Protein AF-A0A2G5BDB0-F1 (afdb_monomer_lite)

Secondary structure (DSSP, 8-state):
-BTTTTB--TT--EEETTTTEEE-TTTHHHHHHHHHHHHHHHHHHHHHHHHH-

InterPro domains:
  IPR001594 Palmitoyltransferase, DHHC domain [PF01529] (1-52)
  IPR039859 Palmitoyltransferase PFA4/ZDHHC16/ZDHHC20/ERF2-like [PTHR22883] (1-52)

Organism: Coemansia reversa (strain ATCC 12441 / NRRL 1564) (NCBI:txid763665)

Foldseek 3Di:
DAPVVPDDDEQWDYQDPVVNGTDGDVCVVVVVVVVVVVVVVVVVVVVVVVVVD

Sequence (53 aa):
HCKLCNICVSGYSHHCRFLCSCIGARNYRMFFAFVLLAQMYTLLTLACCIYVV

pLDDT: mean 96.66, std 3.52, range [73.12, 98.62]

Structure (mmCIF, N/CA/C/O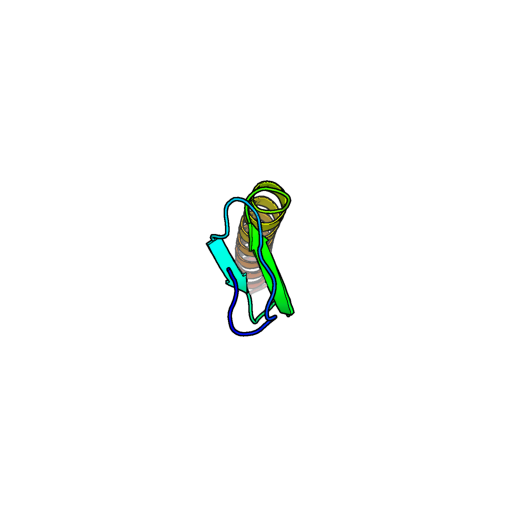 backbone):
data_AF-A0A2G5BDB0-F1
#
_entry.id   AF-A0A2G5BDB0-F1
#
loop_
_atom_site.group_PDB
_atom_site.id
_atom_site.type_symbol
_atom_site.label_atom_id
_atom_site.label_alt_id
_atom_site.label_comp_id
_atom_site.label_asym_id
_atom_site.label_entity_id
_atom_site.label_seq_id
_atom_site.pdbx_PDB_ins_code
_atom_site.Cartn_x
_atom_site.Cartn_y
_atom_site.Cartn_z
_atom_site.occupancy
_atom_site.B_iso_or_equiv
_atom_site.auth_seq_id
_atom_site.auth_comp_id
_atom_site.auth_asym_id
_atom_site.auth_atom_id
_atom_site.pdbx_PDB_model_num
ATOM 1 N N . HIS A 1 1 ? -12.507 -0.283 13.636 1.00 95.19 1 HIS A N 1
ATOM 2 C CA . HIS A 1 1 ? -13.302 -1.528 13.572 1.00 95.19 1 HIS A CA 1
ATOM 3 C C . HIS A 1 1 ? -13.626 -1.820 12.111 1.00 95.19 1 HIS A C 1
ATOM 5 O O . HIS A 1 1 ? -14.050 -0.904 11.414 1.00 95.19 1 HIS A O 1
ATOM 11 N N . CYS A 1 2 ? -13.381 -3.040 11.631 1.00 97.12 2 CYS A N 1
ATOM 12 C CA . CYS A 1 2 ? -13.710 -3.442 10.263 1.00 97.12 2 CYS A CA 1
ATOM 13 C C . CYS A 1 2 ? -15.077 -4.136 10.237 1.00 97.12 2 CYS A C 1
ATOM 15 O O . CYS A 1 2 ? -15.217 -5.199 10.833 1.00 97.12 2 CYS A O 1
ATOM 17 N N . LYS A 1 3 ? -16.050 -3.570 9.508 1.00 96.00 3 LYS A N 1
ATOM 18 C CA . LYS A 1 3 ? -17.406 -4.138 9.396 1.00 96.00 3 LYS A CA 1
ATOM 19 C C . LYS A 1 3 ? -17.440 -5.456 8.613 1.00 96.00 3 LYS A C 1
ATOM 21 O O . LYS A 1 3 ? -18.181 -6.351 8.984 1.00 96.00 3 LYS A O 1
ATOM 26 N N . LEU A 1 4 ? -16.626 -5.585 7.558 1.00 96.31 4 LEU A N 1
ATOM 27 C CA . LEU A 1 4 ? -16.584 -6.793 6.719 1.00 96.31 4 LEU A CA 1
ATOM 28 C C . LEU A 1 4 ? -16.078 -8.014 7.489 1.00 96.31 4 LEU A C 1
ATOM 30 O O . LEU A 1 4 ? -16.673 -9.080 7.420 1.00 96.31 4 LEU A O 1
ATOM 34 N N . CYS A 1 5 ? -14.971 -7.853 8.215 1.00 96.31 5 CYS A N 1
ATOM 35 C CA . CYS A 1 5 ? -14.381 -8.937 9.000 1.00 96.31 5 CYS A CA 1
ATOM 36 C C . CYS A 1 5 ? -14.971 -9.046 10.408 1.00 96.31 5 CYS A C 1
ATOM 38 O O . CYS A 1 5 ? -14.639 -9.983 11.121 1.00 96.31 5 CYS A O 1
ATOM 40 N N . ASN A 1 6 ? -15.784 -8.071 10.821 1.00 97.12 6 ASN A N 1
ATOM 41 C CA . ASN A 1 6 ? -16.343 -7.948 12.163 1.00 97.12 6 ASN A CA 1
ATOM 42 C C . ASN A 1 6 ? -15.291 -8.047 13.292 1.00 97.12 6 ASN A C 1
ATOM 44 O O . ASN A 1 6 ? -15.505 -8.691 14.315 1.00 97.12 6 ASN A O 1
ATOM 48 N N . ILE A 1 7 ? -14.129 -7.406 13.105 1.00 96.56 7 ILE A N 1
ATOM 49 C CA . ILE A 1 7 ? -13.035 -7.377 14.092 1.00 96.56 7 ILE A CA 1
ATOM 50 C C . ILE A 1 7 ? -12.509 -5.960 14.328 1.00 96.56 7 ILE A C 1
ATOM 52 O O . ILE A 1 7 ? -12.517 -5.090 13.447 1.00 96.56 7 ILE A O 1
ATOM 56 N N . CYS A 1 8 ? -11.994 -5.722 15.531 1.00 97.31 8 CYS A N 1
ATOM 57 C CA . CYS A 1 8 ? -11.279 -4.496 15.865 1.00 97.31 8 CYS A CA 1
ATOM 58 C C . CYS A 1 8 ? -9.790 -4.642 15.535 1.00 97.31 8 CYS A C 1
ATOM 60 O O . CYS A 1 8 ? -9.107 -5.518 16.050 1.00 97.31 8 CYS A O 1
ATOM 62 N N . VAL A 1 9 ? -9.286 -3.754 14.679 1.00 97.00 9 VAL A N 1
ATOM 63 C CA . VAL A 1 9 ? -7.877 -3.700 14.278 1.00 97.00 9 VAL A CA 1
ATOM 64 C C . VAL A 1 9 ? -7.281 -2.407 14.823 1.00 97.00 9 VAL A C 1
ATOM 66 O O . VAL A 1 9 ? -7.845 -1.334 14.602 1.00 97.00 9 VAL A O 1
ATOM 69 N N . SER A 1 10 ? -6.165 -2.506 15.547 1.00 97.56 10 SER A N 1
ATOM 70 C CA . SER A 1 10 ? -5.452 -1.337 16.076 1.00 97.56 10 SER A CA 1
ATOM 71 C C . SER A 1 10 ? -4.879 -0.492 14.937 1.00 97.56 10 SER A C 1
ATOM 73 O O . SER A 1 10 ? -4.301 -1.037 13.991 1.00 97.56 10 SER A O 1
ATOM 75 N N . GLY A 1 11 ? -5.074 0.828 15.005 1.00 96.44 11 GLY A N 1
ATOM 76 C CA . GLY A 1 11 ? -4.713 1.752 13.926 1.00 96.44 11 GLY A CA 1
ATOM 77 C C . GLY A 1 11 ? -5.303 1.333 12.578 1.00 96.44 11 GLY A C 1
ATOM 78 O O . GLY A 1 11 ? -4.585 1.302 11.583 1.00 96.44 11 GLY A O 1
ATOM 79 N N . TYR A 1 12 ? -6.569 0.901 12.566 1.00 96.69 12 TYR A N 1
ATOM 80 C CA . TYR A 1 12 ? -7.265 0.459 11.358 1.00 96.69 12 TYR A CA 1
ATOM 81 C C . TYR A 1 12 ? -7.145 1.501 10.239 1.00 96.69 12 TYR A C 1
ATOM 83 O O . TYR A 1 12 ? -7.582 2.636 10.409 1.00 96.69 12 TYR A O 1
ATOM 91 N N . SER A 1 13 ? -6.594 1.085 9.098 1.00 96.25 13 SER A N 1
ATOM 92 C CA . SER A 1 13 ? -6.574 1.878 7.870 1.00 96.25 13 SER A CA 1
ATOM 93 C C . SER A 1 13 ? -7.749 1.468 6.984 1.00 96.25 13 SER A C 1
ATOM 95 O O . SER A 1 13 ? -8.686 2.239 6.798 1.00 96.25 13 SER A O 1
ATOM 97 N N . HIS A 1 14 ? -7.737 0.233 6.475 1.00 97.12 14 HIS A N 1
ATOM 98 C CA . HIS A 1 14 ? -8.780 -0.270 5.584 1.00 97.12 14 HIS A CA 1
ATOM 99 C C . HIS A 1 14 ? -8.805 -1.803 5.537 1.00 97.12 14 HIS A C 1
ATOM 101 O O . HIS A 1 14 ? -7.865 -2.478 5.956 1.00 97.12 14 HIS A O 1
ATOM 107 N N . HIS A 1 15 ? -9.883 -2.364 4.994 1.00 98.00 15 HIS A N 1
ATOM 108 C CA . HIS A 1 15 ? -9.918 -3.757 4.560 1.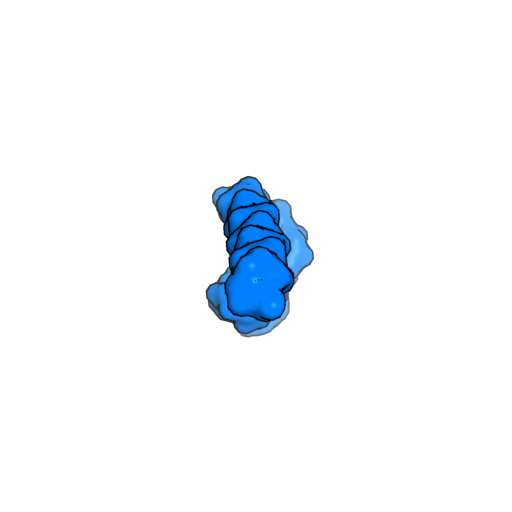00 98.00 15 HIS A CA 1
ATOM 109 C C . HIS A 1 15 ? -9.485 -3.833 3.097 1.00 98.00 15 HIS A C 1
ATOM 111 O O . HIS A 1 15 ? -10.176 -3.318 2.217 1.00 98.00 15 HIS A O 1
ATOM 117 N N . CYS A 1 16 ? -8.333 -4.443 2.832 1.00 97.44 16 CYS A N 1
ATOM 118 C CA . CYS A 1 16 ? -7.835 -4.608 1.477 1.00 97.44 16 CYS A CA 1
ATOM 119 C C . CYS A 1 16 ? -8.498 -5.832 0.847 1.00 97.44 16 CYS A C 1
ATOM 121 O O . CYS A 1 16 ? -8.259 -6.963 1.271 1.00 97.44 16 CYS A O 1
ATOM 123 N N . ARG A 1 17 ? -9.310 -5.606 -0.189 1.00 96.44 17 ARG A N 1
ATOM 124 C CA . ARG A 1 17 ? -10.008 -6.685 -0.898 1.00 96.44 17 ARG A CA 1
ATOM 125 C C . ARG A 1 17 ? -9.060 -7.546 -1.744 1.00 96.44 17 ARG A C 1
ATOM 127 O O . ARG A 1 17 ? -9.335 -8.720 -1.921 1.00 96.44 17 ARG A O 1
ATOM 134 N N . PHE A 1 18 ? -7.931 -6.995 -2.197 1.00 95.56 18 PHE A N 1
ATOM 135 C CA . PHE A 1 18 ? -6.921 -7.735 -2.969 1.00 95.56 18 PHE A CA 1
ATOM 136 C C . PHE A 1 18 ? -6.135 -8.738 -2.122 1.00 95.56 18 PHE A C 1
ATOM 138 O O . PHE A 1 18 ? -5.793 -9.813 -2.594 1.00 95.56 18 PHE A O 1
ATOM 145 N N . LEU A 1 19 ? -5.864 -8.389 -0.862 1.00 95.31 19 LEU A N 1
ATOM 146 C CA . LEU A 1 19 ? -5.154 -9.254 0.085 1.00 95.31 19 LEU A CA 1
ATOM 147 C C . LEU A 1 19 ? -6.107 -10.029 1.004 1.00 95.31 19 LEU A C 1
ATOM 149 O O . LEU A 1 19 ? -5.645 -10.739 1.894 1.00 95.31 19 LEU A O 1
ATOM 153 N N . CYS A 1 20 ? -7.422 -9.840 0.842 1.00 95.94 20 CYS A N 1
ATOM 154 C CA . CYS A 1 20 ? -8.471 -10.392 1.704 1.00 95.94 20 CYS A CA 1
ATOM 155 C C . CYS A 1 20 ? -8.178 -10.212 3.205 1.00 95.94 20 CYS A C 1
ATOM 157 O O . CYS A 1 20 ? -8.448 -11.093 4.020 1.00 95.94 20 CYS A O 1
ATOM 159 N N . SER A 1 21 ? -7.591 -9.072 3.583 1.00 95.25 21 SER A N 1
ATOM 160 C CA . SER A 1 21 ? -7.073 -8.846 4.933 1.00 95.25 21 SER A CA 1
ATOM 161 C C . SER A 1 21 ? -7.199 -7.387 5.363 1.00 95.25 21 SER A C 1
ATOM 163 O O . SER A 1 21 ? -7.225 -6.465 4.545 1.00 95.25 21 SER A O 1
ATOM 165 N N . CYS A 1 22 ? -7.288 -7.163 6.674 1.00 97.94 22 CYS A N 1
ATOM 166 C CA . CYS A 1 22 ? -7.319 -5.817 7.235 1.00 97.94 22 CYS A CA 1
ATOM 167 C C . CYS A 1 22 ? -5.906 -5.250 7.370 1.00 97.94 22 CYS A C 1
ATOM 169 O O . CYS A 1 22 ? -5.033 -5.866 7.985 1.00 97.94 22 CYS A O 1
ATOM 171 N N . ILE A 1 23 ? -5.708 -4.036 6.866 1.00 98.12 23 ILE A N 1
ATOM 172 C CA . ILE A 1 23 ? -4.481 -3.270 7.047 1.00 98.12 23 ILE A CA 1
ATOM 173 C C . ILE A 1 23 ? -4.664 -2.312 8.224 1.00 98.12 23 ILE A C 1
ATOM 175 O O . ILE A 1 23 ? -5.624 -1.539 8.290 1.00 98.12 23 ILE A O 1
ATOM 179 N N . GLY A 1 24 ? -3.734 -2.369 9.166 1.00 97.19 24 GLY A N 1
ATOM 180 C CA . GLY A 1 24 ? -3.672 -1.500 10.332 1.00 97.19 24 GLY A CA 1
ATOM 181 C C . GLY A 1 24 ? -2.248 -1.386 10.860 1.00 97.19 24 GLY A C 1
ATOM 182 O O . GLY A 1 24 ? -1.290 -1.752 10.178 1.00 97.19 24 GLY A O 1
ATOM 183 N N . ALA A 1 25 ? -2.088 -0.912 12.093 1.00 97.50 25 ALA A N 1
ATOM 184 C CA . ALA A 1 25 ? -0.782 -0.534 12.638 1.00 97.50 25 ALA A CA 1
ATOM 185 C C . ALA A 1 25 ? 0.284 -1.646 12.549 1.00 97.50 25 ALA A C 1
ATOM 187 O O . ALA A 1 25 ? 1.445 -1.367 12.258 1.00 97.50 25 ALA A O 1
ATOM 188 N N . ARG A 1 26 ? -0.106 -2.914 12.748 1.00 97.00 26 ARG A N 1
ATOM 189 C CA . ARG A 1 26 ? 0.827 -4.056 12.777 1.00 97.00 26 ARG A CA 1
ATOM 190 C C . ARG A 1 26 ? 1.406 -4.425 11.406 1.00 97.00 26 ARG A C 1
ATOM 192 O O . ARG A 1 26 ? 2.525 -4.916 11.345 1.00 97.00 26 ARG A O 1
ATOM 199 N N . ASN A 1 27 ? 0.661 -4.230 10.319 1.00 97.31 27 ASN A N 1
ATOM 200 C CA . ASN A 1 27 ? 1.057 -4.674 8.975 1.00 97.31 27 ASN A CA 1
ATOM 201 C C . ASN A 1 27 ? 1.198 -3.530 7.961 1.00 97.31 27 ASN A C 1
ATOM 203 O O . ASN A 1 27 ? 1.618 -3.788 6.837 1.00 97.31 27 ASN A O 1
ATOM 207 N N . TYR A 1 28 ? 0.927 -2.280 8.349 1.00 97.50 28 TYR A N 1
ATOM 208 C CA . TYR A 1 28 ? 0.999 -1.123 7.452 1.00 97.50 28 TYR A CA 1
ATOM 209 C C . TYR A 1 28 ? 2.361 -0.980 6.756 1.00 97.50 28 TYR A C 1
ATOM 211 O O . TYR A 1 28 ? 2.416 -0.784 5.546 1.00 97.50 28 TYR A O 1
ATOM 219 N N . ARG A 1 29 ? 3.468 -1.148 7.497 1.00 97.69 29 ARG A N 1
ATOM 220 C CA . ARG A 1 29 ? 4.829 -1.062 6.931 1.00 97.69 29 ARG A CA 1
ATOM 221 C C . ARG A 1 29 ? 5.076 -2.122 5.854 1.00 97.69 29 ARG A C 1
ATOM 223 O O . ARG A 1 29 ? 5.593 -1.802 4.790 1.00 97.69 29 ARG A O 1
ATOM 230 N N . MET A 1 30 ? 4.663 -3.362 6.115 1.00 97.88 30 MET A N 1
ATOM 231 C CA . MET A 1 30 ? 4.814 -4.470 5.165 1.00 97.88 30 MET A CA 1
ATOM 232 C C . MET A 1 30 ? 3.909 -4.291 3.945 1.00 97.88 30 MET A C 1
ATOM 234 O O . MET A 1 30 ? 4.341 -4.528 2.823 1.00 97.88 30 MET A O 1
ATOM 238 N N . PHE A 1 31 ? 2.677 -3.816 4.148 1.00 97.81 31 PHE A N 1
ATOM 239 C CA . PHE A 1 31 ? 1.761 -3.48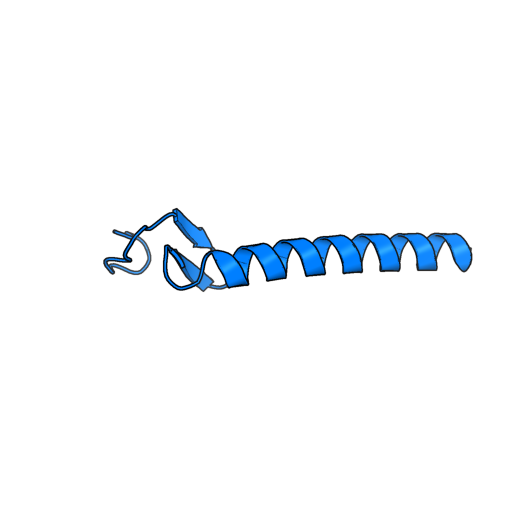6 3.058 1.00 97.81 31 PHE A CA 1
ATOM 240 C C . PHE A 1 31 ? 2.335 -2.396 2.145 1.00 97.81 31 PHE A C 1
ATOM 242 O O . PHE A 1 31 ? 2.302 -2.532 0.926 1.00 97.81 31 PHE A O 1
ATOM 249 N N . PHE A 1 32 ? 2.915 -1.343 2.722 1.00 97.75 32 PHE A N 1
ATOM 250 C CA . PHE A 1 32 ? 3.536 -0.275 1.946 1.00 97.75 32 PHE A CA 1
ATOM 251 C C . PHE A 1 32 ? 4.749 -0.771 1.144 1.00 97.75 32 PHE A C 1
ATOM 253 O O . PHE A 1 32 ? 4.856 -0.481 -0.045 1.00 97.75 32 PHE A O 1
ATOM 260 N N . ALA A 1 33 ? 5.616 -1.584 1.758 1.00 98.31 33 ALA A N 1
ATOM 261 C CA . ALA A 1 33 ? 6.732 -2.216 1.054 1.00 98.31 33 ALA A CA 1
ATOM 262 C C . ALA A 1 33 ? 6.254 -3.114 -0.104 1.00 98.31 33 ALA A C 1
ATOM 264 O O . ALA A 1 33 ? 6.822 -3.059 -1.192 1.00 98.31 33 ALA A O 1
ATOM 265 N N . PHE A 1 34 ? 5.178 -3.885 0.096 1.00 97.88 34 PHE A N 1
ATOM 266 C CA . PHE A 1 34 ? 4.551 -4.690 -0.956 1.00 97.88 34 PHE A CA 1
ATOM 267 C C . PHE A 1 34 ? 4.089 -3.83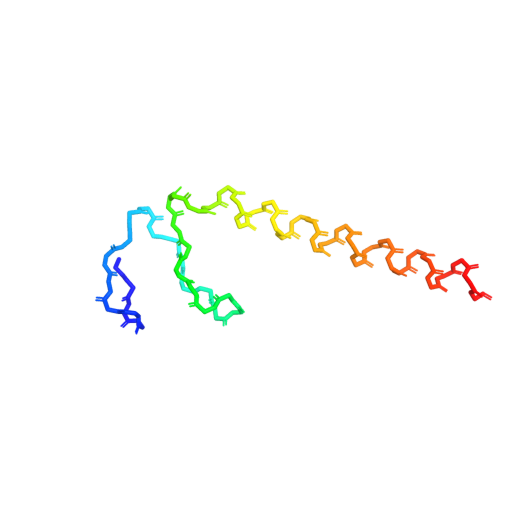2 -2.144 1.00 97.88 34 PHE A C 1
ATOM 269 O O . PHE A 1 34 ? 4.404 -4.162 -3.286 1.00 97.88 34 PHE A O 1
ATOM 276 N N . VAL A 1 35 ? 3.405 -2.711 -1.891 1.00 98.00 35 VAL A N 1
ATOM 277 C CA . VAL A 1 35 ? 2.954 -1.796 -2.956 1.00 98.00 35 VAL A CA 1
ATOM 278 C C . VAL A 1 35 ? 4.141 -1.211 -3.726 1.00 98.00 35 VAL A C 1
ATOM 280 O O . VAL A 1 35 ? 4.109 -1.183 -4.955 1.00 98.00 35 VAL A O 1
ATOM 283 N N . LEU A 1 36 ? 5.202 -0.786 -3.031 1.00 98.62 36 LEU A N 1
ATOM 284 C CA . LEU A 1 36 ? 6.409 -0.263 -3.680 1.00 98.62 36 LEU A CA 1
ATOM 285 C C . LEU A 1 36 ? 7.098 -1.314 -4.557 1.00 98.62 36 LEU A C 1
ATOM 287 O O . LEU A 1 36 ? 7.445 -1.022 -5.699 1.00 98.62 36 LEU A O 1
ATOM 291 N N . LEU A 1 37 ? 7.263 -2.540 -4.053 1.00 98.50 37 LEU A N 1
ATOM 292 C CA . LEU A 1 37 ? 7.852 -3.642 -4.816 1.00 98.50 37 LEU A CA 1
ATOM 293 C C . LEU A 1 37 ? 7.007 -3.994 -6.045 1.00 98.50 37 LEU A C 1
ATOM 295 O O . LEU A 1 37 ? 7.564 -4.180 -7.123 1.00 98.50 37 LEU A O 1
ATOM 299 N N . ALA A 1 38 ? 5.680 -4.028 -5.911 1.00 98.12 38 ALA A N 1
ATOM 300 C CA . ALA A 1 38 ? 4.776 -4.270 -7.034 1.00 98.12 38 ALA A CA 1
ATOM 301 C C . ALA A 1 38 ? 4.893 -3.177 -8.115 1.00 98.12 38 ALA A C 1
ATOM 303 O O . ALA A 1 38 ? 4.928 -3.488 -9.307 1.00 98.12 38 ALA A O 1
ATOM 304 N N . GLN A 1 39 ? 5.018 -1.908 -7.711 1.00 98.44 39 GLN A N 1
ATOM 305 C CA . GLN A 1 39 ? 5.269 -0.792 -8.630 1.00 98.44 39 GLN A CA 1
ATOM 306 C C . GLN A 1 39 ? 6.612 -0.952 -9.357 1.00 98.44 39 GLN A C 1
ATOM 308 O O . GLN A 1 39 ? 6.660 -0.915 -10.584 1.00 98.44 39 GLN A O 1
ATOM 313 N N . MET A 1 40 ? 7.698 -1.210 -8.621 1.00 98.62 40 MET A N 1
ATOM 314 C CA . MET A 1 40 ? 9.023 -1.415 -9.222 1.00 98.62 40 MET A CA 1
ATOM 315 C C .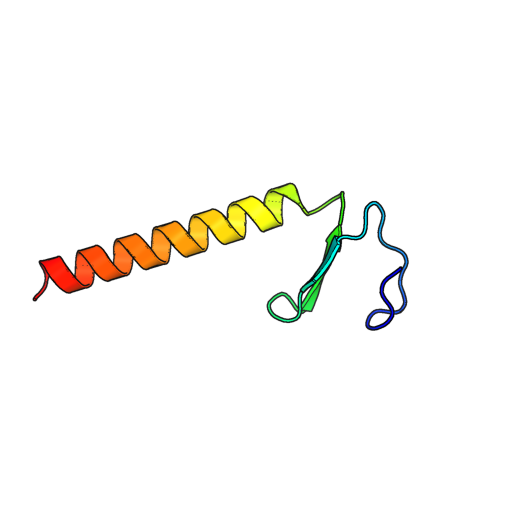 MET A 1 40 ? 9.045 -2.606 -10.184 1.00 98.62 40 MET A C 1
ATOM 317 O O . MET A 1 40 ? 9.610 -2.500 -11.268 1.00 98.62 40 MET A O 1
ATOM 321 N N . TYR A 1 41 ? 8.395 -3.715 -9.823 1.00 98.44 41 TYR A N 1
ATOM 322 C CA . TYR A 1 41 ? 8.256 -4.880 -10.695 1.00 98.44 41 TYR A CA 1
ATOM 323 C C . TYR A 1 41 ? 7.525 -4.533 -11.996 1.00 98.44 41 TYR A C 1
ATOM 325 O O . TYR A 1 41 ? 7.957 -4.925 -13.080 1.00 98.44 41 TYR A O 1
ATOM 333 N N . THR A 1 42 ? 6.445 -3.756 -11.899 1.00 98.12 42 THR A N 1
ATOM 334 C CA . THR A 1 42 ? 5.673 -3.317 -13.068 1.00 98.12 42 THR A CA 1
ATOM 335 C C . THR A 1 42 ? 6.522 -2.429 -13.979 1.00 98.12 42 THR A C 1
ATOM 337 O O . THR A 1 42 ? 6.572 -2.663 -15.184 1.00 98.12 42 THR A O 1
ATOM 340 N N . LEU A 1 43 ? 7.254 -1.463 -13.417 1.00 98.38 43 LEU A N 1
ATOM 341 C CA . LEU A 1 43 ? 8.157 -0.591 -14.178 1.00 98.38 43 LEU A CA 1
ATOM 342 C C . LEU A 1 43 ? 9.299 -1.366 -14.844 1.00 98.38 43 LEU A C 1
ATOM 344 O O . LEU A 1 43 ? 9.595 -1.125 -16.012 1.00 98.38 43 LEU A O 1
ATOM 348 N N . LEU A 1 44 ? 9.910 -2.315 -14.129 1.00 98.06 44 LEU A N 1
ATOM 349 C CA . LEU A 1 44 ? 10.958 -3.169 -14.684 1.00 98.06 44 LEU A CA 1
ATOM 350 C C . LEU A 1 44 ? 10.420 -4.015 -15.840 1.00 98.06 44 LEU A C 1
ATOM 352 O O . LEU A 1 44 ? 11.051 -4.087 -16.888 1.00 98.06 44 LEU A O 1
ATOM 356 N N . THR A 1 45 ? 9.232 -4.599 -15.675 1.00 97.81 45 THR A N 1
ATOM 357 C CA . THR A 1 45 ? 8.579 -5.387 -16.728 1.00 97.81 45 THR A CA 1
ATOM 358 C C . THR A 1 45 ? 8.319 -4.531 -17.966 1.00 97.81 45 THR A C 1
ATOM 360 O O . THR A 1 45 ? 8.640 -4.953 -19.072 1.00 97.81 45 THR A O 1
ATOM 363 N N . LEU A 1 46 ? 7.815 -3.304 -17.794 1.00 97.81 46 LEU A N 1
ATOM 364 C CA . LEU A 1 46 ? 7.598 -2.370 -18.903 1.00 97.81 46 LEU A CA 1
ATOM 365 C C . LEU A 1 46 ? 8.910 -1.986 -19.602 1.00 97.81 46 LEU A C 1
ATOM 367 O O . LEU A 1 46 ? 8.968 -2.009 -20.828 1.00 97.81 46 LEU A O 1
ATOM 371 N N . ALA A 1 47 ? 9.970 -1.688 -18.846 1.00 97.88 47 ALA A N 1
ATOM 372 C CA . ALA A 1 47 ? 11.289 -1.398 -19.407 1.00 97.88 47 ALA A CA 1
ATOM 373 C C . ALA A 1 47 ? 11.858 -2.594 -20.189 1.00 97.88 47 ALA A C 1
ATOM 375 O O . ALA A 1 47 ? 12.385 -2.411 -21.283 1.00 97.88 47 ALA A O 1
ATOM 376 N N . CYS A 1 48 ? 11.704 -3.817 -19.672 1.00 97.38 48 CYS A N 1
ATOM 377 C CA . CYS A 1 48 ? 12.084 -5.037 -20.382 1.00 97.38 48 CYS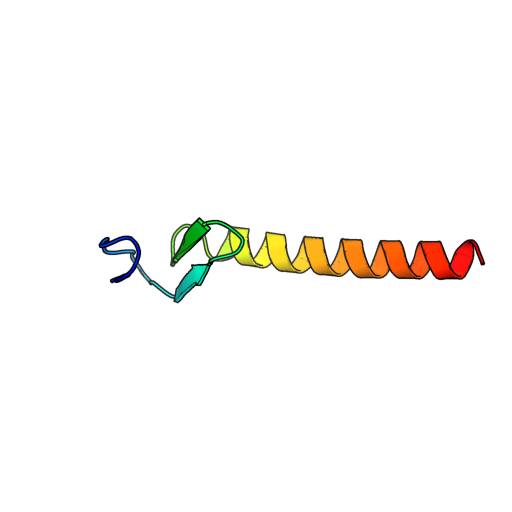 A CA 1
ATOM 378 C C . CYS A 1 48 ? 11.277 -5.220 -21.672 1.00 97.38 48 CYS A C 1
ATOM 380 O O . CYS A 1 48 ? 11.866 -5.521 -22.704 1.00 97.38 48 CYS A O 1
ATOM 382 N N . CYS A 1 49 ? 9.959 -5.005 -21.644 1.00 96.44 49 CYS A N 1
ATOM 383 C CA . CYS A 1 49 ? 9.131 -5.069 -22.849 1.00 96.44 49 CYS A CA 1
ATOM 384 C C . CYS A 1 49 ? 9.581 -4.056 -23.907 1.00 96.44 49 CYS A C 1
ATOM 386 O O . CYS A 1 49 ? 9.648 -4.412 -25.074 1.00 96.44 49 CYS A O 1
ATOM 388 N N . ILE A 1 50 ? 9.922 -2.827 -23.507 1.00 96.56 50 ILE A N 1
ATOM 389 C CA . ILE A 1 50 ? 10.432 -1.797 -24.425 1.00 96.56 50 ILE A CA 1
ATOM 390 C C . ILE A 1 50 ? 11.819 -2.161 -24.962 1.00 96.56 50 ILE A C 1
ATOM 392 O O . ILE A 1 50 ? 12.100 -1.882 -26.113 1.00 96.56 50 ILE A O 1
ATOM 396 N N . TYR A 1 51 ? 12.690 -2.763 -24.149 1.00 95.12 51 TYR A N 1
ATOM 397 C CA . TYR A 1 51 ? 14.034 -3.162 -24.579 1.00 95.12 51 TYR A CA 1
ATOM 398 C C . TYR A 1 51 ? 14.027 -4.338 -25.568 1.00 95.12 51 TYR A C 1
ATOM 400 O O . TYR A 1 51 ? 14.921 -4.453 -26.401 1.00 95.12 51 TYR A O 1
ATOM 408 N N . VAL A 1 52 ? 13.058 -5.246 -25.427 1.00 90.56 52 VAL A N 1
ATOM 409 C CA . VAL A 1 52 ? 12.931 -6.450 -26.264 1.00 90.56 52 VAL A CA 1
ATOM 410 C C . VAL A 1 52 ? 12.231 -6.163 -27.601 1.00 90.56 52 VAL A C 1
ATOM 412 O O . VAL A 1 52 ? 12.394 -6.945 -28.537 1.00 90.56 52 VAL A O 1
ATOM 415 N N . VAL A 1 53 ? 11.462 -5.074 -27.690 1.00 73.12 53 VAL A N 1
ATOM 416 C CA . VAL A 1 53 ? 10.823 -4.574 -28.923 1.00 73.12 53 VAL A CA 1
ATOM 417 C C . VAL A 1 53 ? 11.792 -3.688 -29.696 1.00 73.12 53 VAL A C 1
ATOM 419 O O . VAL A 1 53 ? 11.893 -3.893 -30.925 1.00 73.12 53 VAL A O 1
#

Radius of gyration: 15.71 Å; chains: 1; bounding box: 31×12×45 Å